Protein AF-A0A559M2D2-F1 (afdb_monomer_lite)

Radius of gyration: 18.67 Å; chains: 1; bounding box: 41×41×44 Å

Foldseek 3Di:
DDPVPDDPDDDDDDDDVVVVVVCVVVVVDDLDDPDDLVVNQVSLCVVQFLVVDDDDDWDKDWDWDADPVGIDIKMKTQAPLQVVCVVVVNAAEAEDDDDRPVRYDDCRRCVVVVNVVCHVVVHMYMD

pLDDT: mean 87.53, std 10.25, range [49.94, 98.06]

Structure (mmCIF, N/CA/C/O backbone):
data_AF-A0A559M2D2-F1
#
_entry.id   AF-A0A559M2D2-F1
#
loop_
_atom_site.group_PDB
_atom_site.id
_atom_site.type_symbol
_atom_site.label_atom_id
_atom_site.label_alt_id
_atom_site.label_comp_id
_atom_site.label_asym_id
_atom_site.label_entity_id
_atom_site.label_seq_id
_atom_site.pdbx_PDB_ins_code
_atom_site.Cartn_x
_atom_site.Cartn_y
_atom_site.Cartn_z
_atom_site.occupancy
_atom_site.B_iso_or_equiv
_atom_site.auth_seq_id
_atom_site.auth_comp_id
_atom_site.auth_asym_id
_atom_site.auth_atom_id
_atom_site.pdbx_PDB_model_num
ATOM 1 N N . MET A 1 1 ? -22.551 20.369 -14.261 1.00 49.94 1 MET A N 1
ATOM 2 C CA . MET A 1 1 ? -21.259 20.062 -14.907 1.00 49.94 1 MET A CA 1
ATOM 3 C C . MET A 1 1 ? -21.570 19.296 -16.181 1.00 49.94 1 MET A C 1
ATOM 5 O O . MET A 1 1 ? -22.276 18.299 -16.099 1.00 49.94 1 MET A O 1
ATOM 9 N N . SER A 1 2 ? -21.194 19.840 -17.338 1.00 51.91 2 SER A N 1
ATOM 10 C CA . SER A 1 2 ? -21.437 19.230 -18.654 1.00 51.91 2 SER A CA 1
ATOM 11 C C . SER A 1 2 ? -20.464 18.065 -18.862 1.00 51.91 2 SER A C 1
ATOM 13 O O . SER A 1 2 ? -19.319 18.154 -18.427 1.00 51.91 2 SER A O 1
ATOM 15 N N . SER A 1 3 ? -20.875 16.985 -19.536 1.00 59.78 3 SER A N 1
ATOM 16 C CA . SER A 1 3 ? -19.997 15.830 -19.807 1.00 59.78 3 SER A CA 1
ATOM 17 C C . SER A 1 3 ? -18.844 16.138 -20.777 1.00 59.78 3 SER A C 1
ATOM 19 O O . SER A 1 3 ? -18.054 15.250 -21.078 1.00 59.78 3 SER A O 1
ATOM 21 N N . SER A 1 4 ? -18.756 17.373 -21.279 1.00 63.22 4 SER A N 1
ATOM 22 C CA . SER A 1 4 ? -17.715 17.868 -22.188 1.00 63.22 4 SER A CA 1
ATOM 23 C C . SER A 1 4 ? -16.360 18.143 -21.528 1.00 63.22 4 SER A C 1
ATOM 25 O O . SER A 1 4 ? -15.378 18.284 -22.248 1.00 63.22 4 SER A O 1
ATOM 27 N N . ASP A 1 5 ? -16.292 18.213 -20.194 1.00 72.06 5 ASP A N 1
ATOM 28 C CA . ASP A 1 5 ? -15.071 18.615 -19.469 1.00 72.06 5 ASP A CA 1
ATOM 29 C C . ASP A 1 5 ? -14.248 17.424 -18.949 1.00 72.06 5 ASP A C 1
ATOM 31 O O . ASP A 1 5 ? -13.212 17.606 -18.310 1.00 72.06 5 ASP A O 1
ATOM 35 N N . LEU A 1 6 ? -14.701 16.191 -19.201 1.00 74.81 6 LEU A N 1
ATOM 36 C CA . LEU A 1 6 ? -13.976 14.989 -18.798 1.00 74.81 6 LEU A CA 1
ATOM 37 C C . LEU A 1 6 ? -13.028 14.552 -19.925 1.00 74.81 6 LEU A C 1
ATOM 39 O O . LEU A 1 6 ? -13.499 14.195 -21.008 1.00 74.81 6 LEU A O 1
ATOM 43 N N . PRO A 1 7 ? -11.701 14.560 -19.703 1.00 74.69 7 PRO A N 1
ATOM 44 C CA . PRO A 1 7 ? -10.747 14.147 -20.721 1.00 74.69 7 PRO A CA 1
ATOM 45 C C . PRO A 1 7 ? -10.953 12.672 -21.089 1.00 74.69 7 PRO A C 1
ATOM 47 O O . PRO A 1 7 ? -11.006 11.799 -20.225 1.00 74.69 7 PRO A O 1
ATOM 50 N N . THR A 1 8 ? -11.054 12.391 -22.390 1.00 81.00 8 THR A N 1
ATOM 51 C CA . THR A 1 8 ? -11.244 11.033 -22.935 1.00 81.00 8 THR A CA 1
ATOM 52 C C . THR A 1 8 ? -9.943 10.240 -23.035 1.00 81.00 8 THR A C 1
ATOM 54 O O . THR A 1 8 ? -9.974 9.017 -23.159 1.00 81.00 8 THR A O 1
ATOM 57 N N . VAL A 1 9 ? -8.799 10.924 -22.968 1.00 78.69 9 VAL A N 1
ATOM 58 C CA . VAL A 1 9 ? -7.455 10.342 -22.948 1.00 78.69 9 VAL A CA 1
ATOM 59 C C . VAL A 1 9 ? -6.568 11.133 -21.988 1.00 78.69 9 VAL A C 1
ATOM 61 O O . VAL A 1 9 ? -6.652 12.359 -21.920 1.00 78.69 9 VAL A O 1
ATOM 64 N N . GLY A 1 10 ? -5.695 10.442 -21.255 1.00 74.44 10 GLY A N 1
ATOM 65 C CA . GLY A 1 10 ? -4.619 11.090 -20.508 1.00 74.44 10 GLY A CA 1
ATOM 66 C C . GLY A 1 10 ? -3.472 11.431 -21.456 1.00 74.44 10 GLY A C 1
ATOM 67 O O . GLY A 1 10 ? -2.843 10.530 -22.009 1.00 74.44 10 GLY A O 1
ATOM 68 N N . SER A 1 11 ? -3.200 12.715 -21.679 1.00 75.00 11 SER A N 1
ATOM 69 C CA . SER A 1 11 ? -2.000 13.148 -22.397 1.00 75.00 11 SER A CA 1
ATOM 70 C C . SER A 1 11 ? -0.777 13.078 -21.478 1.00 75.00 11 SER A C 1
ATOM 72 O O . SER A 1 11 ? -0.872 13.287 -20.269 1.00 75.00 11 SER A O 1
ATOM 74 N N . ARG A 1 12 ? 0.398 12.777 -22.047 1.00 73.50 12 ARG A N 1
ATOM 75 C CA . ARG A 1 12 ? 1.666 12.900 -21.312 1.00 73.50 12 ARG A CA 1
ATOM 76 C C . ARG A 1 12 ? 1.876 14.369 -20.938 1.00 73.50 12 ARG A C 1
ATOM 78 O O . ARG A 1 12 ? 1.845 15.229 -21.815 1.00 73.50 12 ARG A O 1
ATOM 85 N N . SER A 1 13 ? 2.081 14.639 -19.654 1.00 79.69 13 SER A N 1
ATOM 86 C CA . SER A 1 13 ? 2.433 15.962 -19.137 1.00 79.69 13 SER A CA 1
ATOM 87 C C . SER A 1 13 ? 3.951 16.135 -19.037 1.00 79.69 13 SER A C 1
ATOM 89 O O . SER A 1 13 ? 4.719 15.201 -19.273 1.00 79.69 13 SER A O 1
ATOM 91 N N . THR A 1 14 ? 4.384 17.330 -18.641 1.00 88.25 14 THR A N 1
ATOM 92 C CA . THR A 1 14 ? 5.757 17.579 -18.187 1.00 88.25 14 THR A CA 1
ATOM 93 C C . THR A 1 14 ? 6.035 16.775 -16.915 1.00 88.25 14 THR A C 1
ATOM 95 O O . THR A 1 14 ? 5.175 16.707 -16.032 1.00 88.25 14 THR A O 1
ATOM 98 N N . LEU A 1 15 ? 7.213 16.151 -16.832 1.00 88.94 15 LEU A N 1
ATOM 99 C CA . LEU A 1 15 ? 7.670 15.456 -15.630 1.00 88.94 15 LEU A CA 1
ATOM 100 C C . LEU A 1 15 ? 7.964 16.480 -14.526 1.00 88.94 15 LEU A C 1
ATOM 102 O O . LEU A 1 15 ? 8.551 17.527 -14.794 1.00 88.94 15 LEU A O 1
ATOM 106 N N . ASP A 1 16 ? 7.551 16.189 -13.295 1.00 93.38 16 ASP A N 1
ATOM 107 C CA . ASP A 1 16 ? 7.871 17.041 -12.151 1.00 93.38 16 ASP A CA 1
ATOM 108 C C . ASP A 1 16 ? 9.399 17.062 -11.908 1.00 93.38 16 ASP A C 1
ATOM 110 O O . ASP A 1 16 ? 10.006 15.986 -11.857 1.00 93.38 16 ASP A O 1
ATOM 114 N N . PRO A 1 17 ? 10.039 18.236 -11.725 1.00 95.12 17 PRO A N 1
ATOM 115 C CA . PRO A 1 17 ? 11.491 18.321 -11.539 1.00 95.12 17 PRO A CA 1
ATOM 116 C C . PRO A 1 17 ? 12.010 17.552 -10.317 1.00 95.12 17 PRO A C 1
ATOM 118 O O . PRO A 1 17 ? 13.139 17.060 -10.316 1.00 95.12 17 PRO A O 1
ATOM 121 N N . GLY A 1 18 ? 11.199 17.435 -9.261 1.00 95.81 18 GLY A N 1
ATOM 122 C CA . GLY A 1 18 ? 11.534 16.648 -8.078 1.00 95.81 18 GLY A CA 1
ATOM 123 C C . GLY A 1 18 ? 11.541 15.152 -8.377 1.00 95.81 18 GLY A C 1
ATOM 124 O O . GLY A 1 18 ? 12.461 14.447 -7.957 1.00 95.81 18 GLY A 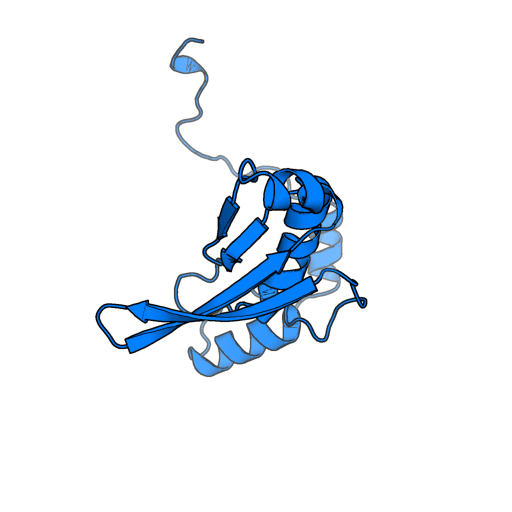O 1
ATOM 125 N N . ILE A 1 19 ? 10.562 14.676 -9.151 1.00 91.50 19 ILE A N 1
ATOM 126 C CA . ILE A 1 19 ? 10.512 13.287 -9.629 1.00 91.50 19 ILE A CA 1
ATOM 127 C C . ILE A 1 19 ? 11.680 12.998 -10.583 1.00 91.50 19 ILE A C 1
ATOM 129 O O . ILE A 1 19 ? 12.326 11.958 -10.461 1.00 91.50 19 ILE A O 1
ATOM 133 N N . GLU A 1 20 ? 12.001 13.921 -11.490 1.00 92.38 20 GLU A N 1
ATOM 134 C CA . GLU A 1 20 ? 13.151 13.794 -12.391 1.00 92.38 20 GLU A CA 1
ATOM 135 C C . GLU A 1 20 ? 14.463 13.654 -11.606 1.00 92.38 20 GLU A C 1
ATOM 137 O O . GLU A 1 20 ? 15.199 12.680 -11.782 1.00 92.38 20 GLU A O 1
ATOM 142 N N . ALA A 1 21 ? 14.712 14.566 -10.660 1.00 95.75 21 ALA A N 1
ATOM 143 C CA . ALA A 1 21 ? 15.891 14.516 -9.802 1.00 95.75 21 ALA A CA 1
ATOM 144 C C . ALA A 1 21 ? 15.946 13.235 -8.953 1.00 95.75 21 ALA A C 1
ATOM 146 O O . ALA A 1 21 ? 17.030 12.716 -8.675 1.00 95.75 21 ALA A O 1
ATOM 147 N N . PHE A 1 22 ? 14.791 12.717 -8.528 1.00 93.31 22 PHE A N 1
ATOM 148 C CA . PHE A 1 22 ? 14.701 11.454 -7.807 1.00 93.31 22 PHE A CA 1
ATOM 149 C C . PHE A 1 22 ? 15.101 10.264 -8.688 1.00 93.31 22 PHE A C 1
ATOM 151 O O . PHE A 1 22 ? 15.912 9.450 -8.246 1.00 93.31 22 PHE A O 1
ATOM 158 N N . PHE A 1 23 ? 14.625 10.183 -9.934 1.00 91.44 23 PHE A N 1
ATOM 159 C CA . PHE A 1 23 ? 15.039 9.123 -10.859 1.00 91.44 23 PHE A CA 1
ATOM 160 C C . PHE A 1 23 ? 16.522 9.207 -11.212 1.00 91.44 23 PHE A C 1
ATOM 162 O O . PHE A 1 23 ? 17.202 8.185 -11.215 1.00 91.44 23 PHE A O 1
ATOM 169 N N . SER A 1 24 ? 17.065 10.413 -11.409 1.00 93.19 24 SER A N 1
ATOM 170 C CA . SER A 1 24 ? 18.507 10.579 -11.640 1.00 93.19 24 SER A CA 1
ATOM 171 C C . SER A 1 24 ? 19.361 10.056 -10.477 1.00 93.19 24 SER A C 1
ATOM 173 O O . SER A 1 24 ? 20.474 9.587 -10.698 1.00 93.19 24 SER A O 1
ATOM 175 N N . LYS A 1 25 ? 18.854 10.121 -9.238 1.00 94.88 25 LYS A N 1
ATOM 176 C CA . LYS A 1 25 ? 19.538 9.598 -8.041 1.00 94.88 25 LYS A CA 1
ATOM 177 C C . LYS A 1 25 ? 19.331 8.100 -7.819 1.00 94.88 25 LYS A C 1
ATOM 179 O O . LYS A 1 25 ? 20.109 7.499 -7.085 1.00 94.88 25 LYS A O 1
ATOM 184 N N . ASN A 1 26 ? 18.301 7.510 -8.420 1.00 91.75 26 ASN A N 1
ATOM 185 C CA . ASN A 1 26 ? 17.925 6.110 -8.236 1.00 91.75 26 ASN A CA 1
ATOM 186 C C . ASN A 1 26 ? 17.787 5.416 -9.603 1.00 91.75 26 ASN A C 1
ATOM 188 O O . ASN A 1 26 ? 16.685 5.004 -9.964 1.00 91.75 26 ASN A O 1
ATOM 192 N N . PRO A 1 27 ? 18.880 5.288 -10.379 1.00 90.94 27 PRO A N 1
ATOM 193 C CA . PRO A 1 27 ? 18.819 4.786 -11.754 1.00 90.94 27 PRO A CA 1
ATOM 194 C C . PRO A 1 27 ? 18.352 3.327 -11.849 1.00 90.94 27 PRO A C 1
ATOM 196 O O . PRO A 1 27 ? 17.774 2.934 -12.857 1.00 90.94 27 PRO A O 1
ATOM 199 N N . ASP A 1 28 ? 18.559 2.542 -10.790 1.00 87.62 28 ASP A N 1
ATOM 200 C CA . ASP A 1 28 ? 18.155 1.134 -10.730 1.00 87.62 28 ASP A CA 1
ATOM 201 C C . ASP A 1 28 ? 16.715 0.938 -10.223 1.00 87.62 28 ASP A C 1
ATOM 203 O O . ASP A 1 28 ? 16.246 -0.200 -10.110 1.00 87.62 28 ASP A O 1
ATOM 207 N N . LEU A 1 29 ? 16.011 2.021 -9.866 1.00 87.69 29 LEU A N 1
ATOM 208 C CA . LEU A 1 29 ? 14.641 1.940 -9.374 1.00 87.69 29 LEU A CA 1
ATOM 209 C C . LEU A 1 29 ? 13.692 1.560 -10.508 1.00 87.69 29 LEU A C 1
ATOM 211 O O . LEU A 1 29 ? 13.539 2.286 -11.488 1.00 87.69 29 LEU A O 1
ATOM 215 N N . HIS A 1 30 ? 12.978 0.460 -10.313 1.00 85.94 30 HIS A N 1
ATOM 216 C CA . HIS A 1 30 ? 11.895 0.033 -11.185 1.00 85.94 30 HIS A CA 1
ATOM 217 C C . HIS A 1 30 ? 10.744 -0.536 -10.354 1.00 85.94 30 HIS A C 1
ATOM 219 O O . HIS A 1 30 ? 10.921 -0.995 -9.227 1.00 85.94 30 HIS A O 1
ATOM 225 N N . LEU A 1 31 ? 9.538 -0.484 -10.919 1.00 76.12 31 LEU A N 1
ATOM 226 C CA . LEU A 1 31 ? 8.299 -0.974 -10.298 1.00 76.12 31 LEU A CA 1
ATOM 227 C C . LEU A 1 31 ? 7.812 -2.269 -10.969 1.00 76.12 31 LEU A C 1
ATOM 229 O O . LEU A 1 31 ? 6.614 -2.540 -11.028 1.00 76.12 31 LEU A O 1
ATOM 233 N N . GLY A 1 32 ? 8.757 -3.023 -11.525 1.00 75.25 32 GLY A N 1
ATOM 234 C CA . GLY A 1 32 ? 8.537 -4.149 -12.423 1.00 75.25 32 GLY A CA 1
ATOM 235 C C . GLY A 1 32 ? 9.513 -4.104 -13.599 1.00 75.25 32 GLY A C 1
ATOM 236 O O . GLY A 1 32 ? 9.838 -3.024 -14.098 1.00 75.25 32 GLY A O 1
ATOM 237 N N . GLY A 1 33 ? 9.976 -5.268 -14.035 1.00 77.44 33 GLY A N 1
ATOM 238 C CA . GLY A 1 33 ? 10.912 -5.428 -15.141 1.00 77.44 33 GLY A CA 1
ATOM 239 C C . GLY A 1 33 ? 10.724 -6.747 -15.887 1.00 77.44 33 GLY A C 1
ATOM 240 O O . GLY A 1 33 ? 9.742 -7.464 -15.699 1.00 77.44 33 GLY A O 1
ATOM 241 N N . GLU A 1 34 ? 11.683 -7.068 -16.753 1.00 82.69 34 GLU A N 1
ATOM 242 C CA . GLU A 1 34 ? 11.734 -8.343 -17.489 1.00 82.69 34 GLU A CA 1
ATOM 243 C C . GLU A 1 34 ? 12.238 -9.511 -16.617 1.00 82.69 34 GLU A C 1
ATOM 245 O O . GLU A 1 34 ? 12.389 -10.638 -17.095 1.00 82.69 34 GLU A O 1
ATOM 250 N N . GLY A 1 35 ? 12.522 -9.254 -15.335 1.00 82.62 35 GLY A N 1
ATOM 251 C CA . GLY A 1 35 ? 12.962 -10.263 -14.388 1.00 82.62 35 GLY A CA 1
ATOM 252 C C . GLY A 1 35 ? 11.885 -11.306 -14.092 1.00 82.62 35 GLY A C 1
ATOM 253 O O . GLY A 1 35 ? 10.685 -11.118 -14.300 1.00 82.62 35 GLY A O 1
ATOM 254 N N . CYS A 1 36 ? 12.314 -12.454 -13.565 1.00 91.06 36 CYS A N 1
ATOM 255 C CA . CYS A 1 36 ? 11.374 -13.459 -13.085 1.00 91.06 36 CYS A CA 1
ATOM 256 C C . CYS A 1 36 ? 10.619 -12.952 -11.844 1.00 91.06 36 CYS A C 1
ATOM 258 O O . CYS A 1 36 ? 11.140 -12.163 -11.055 1.00 91.06 36 CYS A O 1
ATOM 260 N N . PHE A 1 37 ? 9.399 -13.456 -11.628 1.00 88.62 37 PHE A N 1
ATOM 261 C CA . PHE A 1 37 ? 8.508 -12.934 -10.584 1.00 88.62 37 PHE A CA 1
ATOM 262 C C . PHE A 1 37 ? 9.135 -12.917 -9.178 1.00 88.62 37 PHE A C 1
ATOM 264 O O . PHE A 1 37 ? 8.835 -12.033 -8.382 1.00 88.62 37 PHE A O 1
ATOM 271 N N . THR A 1 38 ? 10.006 -13.874 -8.844 1.00 91.06 38 THR A N 1
ATOM 272 C CA . THR A 1 38 ? 10.678 -13.919 -7.537 1.00 91.06 38 THR A CA 1
ATOM 273 C C . THR A 1 38 ? 11.697 -12.796 -7.375 1.00 91.06 38 THR A C 1
ATOM 275 O O . THR A 1 38 ? 11.775 -12.207 -6.296 1.00 91.06 38 THR A O 1
ATOM 278 N N . ALA A 1 39 ? 12.442 -12.475 -8.435 1.00 91.44 39 ALA A N 1
ATOM 279 C CA . ALA A 1 39 ? 13.386 -11.365 -8.444 1.00 91.44 39 ALA A CA 1
ATOM 280 C C . ALA A 1 39 ? 12.649 -10.028 -8.304 1.00 91.44 39 ALA A C 1
ATOM 282 O O . ALA A 1 39 ? 13.005 -9.227 -7.441 1.00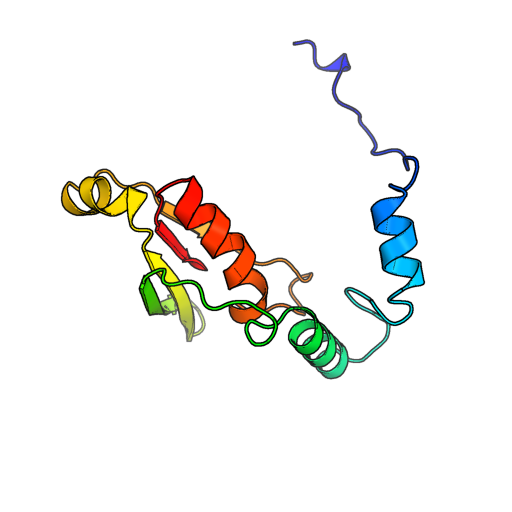 91.44 39 ALA A O 1
ATOM 283 N N . GLU A 1 40 ? 11.565 -9.842 -9.061 1.00 91.69 40 GLU A N 1
ATOM 284 C CA . GLU A 1 40 ? 10.731 -8.636 -9.004 1.00 91.69 40 GLU A CA 1
ATOM 285 C C . GLU A 1 40 ? 10.096 -8.450 -7.618 1.00 91.69 40 GLU A C 1
ATOM 287 O O . GLU A 1 40 ? 10.173 -7.370 -7.032 1.00 91.69 40 GLU A O 1
ATOM 292 N N . ARG A 1 41 ? 9.549 -9.522 -7.021 1.00 90.75 41 ARG A N 1
ATOM 293 C CA . ARG A 1 41 ? 9.015 -9.485 -5.647 1.00 90.75 41 ARG A CA 1
ATOM 294 C C . ARG A 1 41 ? 10.092 -9.116 -4.631 1.00 90.75 41 ARG A C 1
ATOM 296 O O . ARG A 1 41 ? 9.857 -8.262 -3.783 1.00 90.75 41 ARG A O 1
ATOM 303 N N . SER A 1 42 ? 11.275 -9.725 -4.726 1.00 90.12 42 SER A N 1
ATOM 304 C CA . SER A 1 42 ? 12.385 -9.420 -3.820 1.00 90.12 42 SER A CA 1
ATOM 305 C C . SER A 1 42 ? 12.870 -7.978 -3.967 1.00 90.12 42 SER A C 1
ATOM 307 O O . SER A 1 42 ? 13.199 -7.348 -2.961 1.00 90.12 42 SER A O 1
ATOM 309 N N . HIS A 1 43 ? 12.936 -7.454 -5.195 1.00 89.50 43 HIS A N 1
ATOM 310 C CA . HIS A 1 43 ? 13.310 -6.067 -5.447 1.00 89.50 43 HIS A CA 1
ATOM 311 C C . HIS A 1 43 ? 12.283 -5.112 -4.833 1.00 89.50 43 HIS A C 1
ATOM 313 O O . HIS A 1 43 ? 12.659 -4.225 -4.068 1.00 89.50 43 HIS A O 1
ATOM 319 N N . HIS A 1 44 ? 10.995 -5.346 -5.092 1.00 89.50 44 HIS A N 1
ATOM 320 C CA . HIS A 1 44 ? 9.903 -4.513 -4.598 1.00 89.50 44 HIS A CA 1
ATOM 321 C C . HIS A 1 44 ? 9.874 -4.454 -3.060 1.00 89.50 44 HIS A C 1
ATOM 323 O O . HIS A 1 44 ? 9.862 -3.369 -2.479 1.00 89.50 44 HIS A O 1
ATOM 329 N N . THR A 1 45 ? 9.987 -5.604 -2.383 1.00 88.69 45 THR A N 1
ATOM 330 C CA . THR A 1 45 ? 10.062 -5.657 -0.913 1.00 88.69 45 THR A CA 1
ATOM 331 C C . THR A 1 45 ? 11.309 -4.962 -0.363 1.00 88.69 45 THR A C 1
ATOM 333 O O . THR A 1 45 ? 11.234 -4.306 0.673 1.00 88.69 45 THR A O 1
ATOM 336 N N . ARG A 1 46 ? 12.458 -5.055 -1.046 1.00 86.88 46 ARG A N 1
ATOM 337 C CA . ARG A 1 46 ? 13.688 -4.360 -0.630 1.00 86.88 46 ARG A CA 1
ATOM 338 C C . ARG A 1 46 ? 13.539 -2.838 -0.692 1.00 86.88 46 ARG A C 1
ATOM 340 O O . ARG A 1 46 ? 14.083 -2.152 0.165 1.00 86.88 46 ARG A O 1
ATOM 347 N N . VAL A 1 47 ? 12.850 -2.324 -1.709 1.00 84.50 47 VAL A N 1
ATOM 348 C CA . VAL A 1 47 ? 12.678 -0.880 -1.922 1.00 84.50 47 VAL A CA 1
ATOM 349 C C . VAL A 1 47 ? 11.608 -0.297 -0.996 1.00 84.50 47 VAL A C 1
ATOM 351 O O . VAL A 1 47 ? 11.817 0.776 -0.437 1.00 84.50 47 VAL A O 1
ATOM 354 N N . PHE A 1 48 ? 10.484 -0.997 -0.812 1.00 82.94 48 PHE A N 1
ATOM 355 C CA . PHE A 1 48 ? 9.302 -0.446 -0.135 1.00 82.94 48 PHE A CA 1
ATOM 356 C C . PHE A 1 48 ? 8.996 -1.048 1.241 1.00 82.94 48 PHE A C 1
ATOM 358 O O . PHE A 1 48 ? 8.112 -0.554 1.933 1.00 82.94 48 PHE A O 1
ATOM 365 N N . GLY A 1 49 ? 9.680 -2.116 1.655 1.00 77.94 49 GLY A N 1
ATOM 366 C CA . GLY A 1 49 ? 9.333 -2.862 2.866 1.00 77.94 49 GLY A CA 1
ATOM 367 C C . GLY A 1 49 ? 9.425 -2.044 4.160 1.00 77.94 49 GLY A C 1
ATOM 368 O O . GLY A 1 49 ? 10.253 -1.144 4.297 1.00 77.94 49 GLY A O 1
ATOM 369 N N . PHE A 1 50 ? 8.619 -2.424 5.162 1.00 67.12 50 PHE A N 1
ATOM 370 C CA . PHE A 1 50 ? 8.461 -1.672 6.419 1.00 67.12 50 PHE A CA 1
ATOM 371 C C . PHE A 1 50 ? 9.764 -1.391 7.191 1.00 67.12 50 PHE A C 1
ATOM 373 O O . PHE A 1 50 ? 9.826 -0.456 7.986 1.00 67.12 50 PHE A O 1
ATOM 380 N N . HIS A 1 51 ? 10.807 -2.194 6.963 1.00 65.12 51 HIS A N 1
ATOM 381 C CA . HIS A 1 51 ? 12.127 -2.042 7.579 1.00 65.12 51 HIS A CA 1
ATOM 382 C C . HIS A 1 51 ? 12.824 -0.729 7.180 1.00 65.12 51 HIS A C 1
ATOM 384 O O . HIS A 1 51 ? 13.806 -0.348 7.810 1.00 65.12 51 HIS A O 1
ATOM 390 N N . ALA A 1 52 ? 12.331 -0.039 6.149 1.00 60.56 52 ALA A N 1
ATOM 391 C CA . ALA A 1 52 ? 12.891 1.206 5.639 1.00 60.56 52 ALA A CA 1
ATOM 392 C C . ALA A 1 52 ? 12.311 2.477 6.298 1.00 60.56 52 ALA A C 1
ATOM 394 O O . ALA A 1 52 ? 12.543 3.576 5.797 1.00 60.56 52 ALA A O 1
ATOM 395 N N . LEU A 1 53 ? 11.525 2.362 7.380 1.00 60.03 53 LEU A N 1
ATOM 396 C CA . LEU A 1 53 ? 10.655 3.450 7.844 1.00 60.03 53 LEU A CA 1
ATOM 397 C C . LEU A 1 53 ? 10.750 3.760 9.345 1.00 60.03 53 LEU A C 1
ATOM 399 O O . LEU A 1 53 ? 11.047 2.871 10.145 1.00 60.03 53 LEU A O 1
ATOM 403 N N . PRO A 1 54 ? 10.462 5.016 9.748 1.00 61.88 54 PRO A N 1
ATOM 404 C CA . PRO A 1 54 ? 10.468 5.420 11.149 1.00 61.88 54 PRO A CA 1
ATOM 405 C C . PRO A 1 54 ? 9.344 4.754 11.954 1.00 61.88 54 PRO A C 1
ATOM 407 O O . PRO A 1 54 ? 8.242 4.500 11.465 1.00 61.88 54 PRO A O 1
ATOM 410 N N . THR A 1 55 ? 9.618 4.494 13.231 1.00 63.88 55 THR A N 1
ATOM 411 C CA . THR A 1 55 ? 8.701 3.799 14.140 1.00 63.88 55 THR A CA 1
ATOM 412 C C . THR A 1 55 ? 7.453 4.639 14.436 1.00 63.88 55 THR A C 1
ATOM 414 O O . THR A 1 55 ? 7.492 5.556 15.253 1.00 63.88 55 THR A O 1
ATOM 417 N N . SER A 1 56 ? 6.318 4.302 13.819 1.00 66.38 56 SER A N 1
ATOM 418 C CA . SER A 1 56 ? 5.000 4.837 14.200 1.00 66.38 56 SER A CA 1
ATOM 419 C C . SER A 1 56 ? 4.370 3.994 15.316 1.00 66.38 56 SER A C 1
ATOM 421 O O . SER A 1 56 ? 4.493 2.765 15.349 1.00 66.38 56 SER A O 1
ATOM 423 N N . GLN A 1 57 ? 3.654 4.658 16.226 1.00 70.75 57 GLN A N 1
ATOM 424 C CA . GLN A 1 57 ? 3.033 4.047 17.404 1.00 70.75 57 GLN A CA 1
ATOM 425 C C . GLN A 1 57 ? 1.556 3.654 17.214 1.00 70.75 57 GLN A C 1
ATOM 427 O O . GLN A 1 57 ? 0.876 3.389 18.209 1.00 70.75 57 GLN A O 1
ATOM 432 N N . ILE A 1 58 ? 1.022 3.623 15.983 1.00 86.06 58 ILE A N 1
ATOM 433 C CA . ILE A 1 58 ? -0.355 3.143 15.792 1.00 86.06 58 ILE A CA 1
ATOM 434 C C . ILE A 1 58 ? -0.476 1.683 16.252 1.00 86.06 58 ILE A C 1
ATOM 436 O O . ILE A 1 58 ? 0.393 0.842 15.991 1.00 86.06 58 ILE A O 1
ATOM 440 N N . GLN A 1 59 ? -1.563 1.381 16.962 1.00 88.88 59 GLN A N 1
ATOM 441 C CA . GLN A 1 59 ? -1.851 0.016 17.367 1.00 88.88 59 GLN A CA 1
ATOM 442 C C . GLN A 1 59 ? -2.165 -0.818 16.120 1.00 88.88 59 GLN A C 1
ATOM 444 O O . GLN A 1 59 ? -2.995 -0.447 15.288 1.00 88.88 59 GLN A O 1
ATOM 449 N N . ARG A 1 60 ? -1.492 -1.963 16.015 1.00 90.69 60 ARG A N 1
ATOM 450 C CA . ARG A 1 60 ? -1.569 -2.900 14.893 1.00 90.69 60 ARG A CA 1
ATOM 451 C C . ARG A 1 60 ? -2.037 -4.260 15.389 1.00 90.69 60 ARG A C 1
ATOM 453 O O . ARG A 1 60 ? -1.487 -4.777 16.359 1.00 90.69 60 ARG A O 1
ATOM 460 N N . GLN A 1 61 ? -2.965 -4.872 14.663 1.00 93.69 61 GLN A N 1
ATOM 461 C CA . GLN A 1 61 ? -3.331 -6.275 14.827 1.00 93.69 61 GLN A CA 1
ATOM 462 C C . GLN A 1 61 ? -3.059 -7.035 13.532 1.00 93.69 61 GLN A C 1
ATOM 464 O O . GLN A 1 61 ? -3.460 -6.602 12.455 1.00 93.69 61 GLN A O 1
ATOM 469 N N . ILE A 1 62 ? -2.400 -8.186 13.644 1.00 93.44 62 ILE A N 1
ATOM 470 C CA . ILE A 1 62 ? -2.305 -9.167 12.561 1.00 93.44 62 ILE A CA 1
ATOM 471 C C . ILE A 1 62 ? -3.384 -10.212 12.828 1.00 93.44 62 ILE A C 1
ATOM 473 O O . ILE A 1 62 ? -3.459 -10.759 13.928 1.00 93.44 62 ILE A O 1
ATOM 477 N N . THR A 1 63 ? -4.250 -10.450 11.851 1.00 95.75 63 THR A N 1
ATOM 478 C CA . THR A 1 63 ? -5.340 -11.422 11.956 1.00 95.75 63 THR A CA 1
ATOM 479 C C . THR A 1 63 ? -5.626 -12.022 10.582 1.00 95.75 63 THR A C 1
ATOM 481 O O . THR A 1 63 ? -4.875 -11.806 9.633 1.00 95.75 63 THR A O 1
ATOM 484 N N . ALA A 1 64 ? -6.671 -12.831 10.466 1.00 96.56 64 ALA A N 1
ATOM 485 C CA . ALA A 1 64 ? -7.070 -13.422 9.205 1.00 96.56 64 ALA A CA 1
ATOM 486 C C . ALA A 1 64 ? -8.545 -13.827 9.210 1.00 96.56 64 ALA A C 1
ATOM 488 O O . ALA A 1 64 ? -9.145 -14.018 10.270 1.00 96.56 64 ALA A O 1
ATOM 489 N N . PHE A 1 65 ? -9.108 -14.029 8.021 1.00 95.44 65 PHE A N 1
ATOM 490 C CA . PHE A 1 65 ? -10.442 -14.602 7.847 1.00 95.44 65 PHE A CA 1
ATOM 491 C C . PHE A 1 65 ? -10.422 -15.763 6.845 1.00 95.44 65 PHE A C 1
ATOM 493 O O . PHE A 1 65 ? -9.455 -15.960 6.108 1.00 95.44 65 PHE A O 1
ATOM 500 N N . ARG A 1 66 ? -11.475 -16.588 6.844 1.00 98.06 66 ARG A N 1
ATOM 501 C CA . ARG A 1 66 ? -11.603 -17.710 5.902 1.00 98.06 66 ARG A CA 1
ATOM 502 C C . ARG A 1 66 ? -12.122 -17.203 4.561 1.00 98.06 66 ARG A C 1
ATOM 504 O O . ARG A 1 66 ? -13.214 -16.651 4.496 1.00 98.06 66 ARG A O 1
ATOM 511 N N . GLY A 1 67 ? -11.339 -17.414 3.510 1.00 96.88 67 GLY A N 1
ATOM 512 C CA . GLY A 1 67 ? -11.727 -17.192 2.124 1.00 96.88 67 GLY A CA 1
ATOM 513 C C . GLY A 1 67 ? -12.012 -18.503 1.377 1.00 96.88 67 GLY A C 1
ATOM 514 O O . GLY A 1 67 ? -11.792 -19.590 1.920 1.00 96.88 67 GLY A O 1
ATOM 515 N N . PRO A 1 68 ? -12.457 -18.417 0.108 1.00 97.69 68 PRO A N 1
ATOM 516 C CA . PRO A 1 68 ? -12.846 -19.580 -0.700 1.00 97.69 68 PRO A CA 1
ATOM 517 C C . PRO A 1 68 ? -11.742 -20.628 -0.892 1.00 97.69 68 PRO A C 1
ATOM 519 O O . PRO A 1 68 ? -12.027 -21.811 -1.055 1.00 97.69 68 PRO A O 1
ATOM 522 N N . HIS A 1 69 ? -10.479 -20.196 -0.859 1.00 97.00 69 HIS A N 1
ATOM 523 C CA . HIS A 1 69 ? -9.314 -21.038 -1.145 1.00 97.00 69 HIS A CA 1
ATOM 524 C C . HIS A 1 69 ? -8.292 -21.058 -0.003 1.00 97.00 69 HIS A C 1
ATOM 526 O O . HIS A 1 69 ? -7.121 -21.354 -0.218 1.00 97.00 69 HIS A O 1
ATOM 532 N N . GLY A 1 70 ? -8.725 -20.743 1.219 1.00 96.69 70 GLY A N 1
ATOM 533 C CA . GLY A 1 70 ? -7.864 -20.751 2.396 1.00 96.69 70 GLY A CA 1
ATOM 534 C C . GLY A 1 70 ? -7.990 -19.492 3.238 1.00 96.69 70 GLY A C 1
ATOM 535 O O . GLY A 1 70 ? -8.892 -18.677 3.067 1.00 96.69 70 GLY A O 1
ATOM 536 N N . THR A 1 71 ? -7.095 -19.364 4.207 1.00 97.81 71 THR A N 1
ATOM 537 C CA . THR A 1 71 ? -7.061 -18.225 5.124 1.00 97.81 71 THR A CA 1
ATOM 538 C C . THR A 1 71 ? -6.439 -17.013 4.435 1.00 97.81 71 THR A C 1
ATOM 540 O O . THR A 1 71 ? -5.329 -17.111 3.920 1.00 97.81 71 THR A O 1
ATOM 543 N N . ILE A 1 72 ? -7.133 -15.876 4.461 1.00 96.00 72 ILE A N 1
ATOM 544 C CA . ILE A 1 72 ? -6.645 -14.606 3.921 1.00 96.00 72 ILE A CA 1
ATOM 545 C C . ILE A 1 72 ? -6.089 -13.788 5.092 1.00 96.00 72 ILE A C 1
ATOM 547 O O . ILE A 1 72 ? -6.868 -13.411 5.977 1.00 96.00 72 ILE A O 1
ATOM 551 N N . PRO A 1 73 ? -4.764 -13.563 5.155 1.00 95.31 73 PRO A N 1
ATOM 552 C CA . PRO A 1 73 ? -4.172 -12.734 6.192 1.00 95.31 73 PRO A CA 1
ATOM 553 C C . PRO A 1 73 ? -4.560 -11.275 5.966 1.00 95.31 73 PRO A C 1
ATOM 555 O O . PRO A 1 73 ? -4.571 -10.812 4.830 1.00 95.31 73 PRO A O 1
ATOM 558 N N . ILE A 1 74 ? -4.844 -10.566 7.055 1.00 95.75 74 ILE A N 1
ATOM 559 C CA . ILE A 1 74 ? -5.077 -9.124 7.038 1.00 95.75 74 ILE A CA 1
ATOM 560 C C . ILE A 1 74 ? -4.330 -8.444 8.180 1.00 95.75 74 ILE A C 1
ATOM 562 O O . ILE A 1 74 ? -4.013 -9.046 9.217 1.00 95.75 74 ILE A O 1
ATOM 566 N N . ARG A 1 75 ? -4.096 -7.149 8.017 1.00 94.75 75 ARG A N 1
ATOM 567 C CA . ARG A 1 75 ? -3.567 -6.286 9.065 1.00 94.75 75 ARG A CA 1
ATOM 568 C C . ARG A 1 75 ? -4.523 -5.144 9.334 1.00 94.75 75 ARG A C 1
ATOM 570 O O . ARG A 1 75 ? -4.928 -4.439 8.421 1.00 94.75 75 ARG A O 1
ATOM 577 N N . VAL A 1 76 ? -4.848 -4.947 10.605 1.00 95.50 76 VAL A N 1
ATOM 578 C CA . VAL A 1 76 ? -5.762 -3.895 11.044 1.00 95.50 76 VAL A CA 1
ATOM 579 C C . VAL A 1 76 ? -4.983 -2.829 11.802 1.00 95.50 76 VAL A C 1
ATOM 581 O O . VAL A 1 76 ? -4.260 -3.133 12.756 1.00 95.50 76 VAL A O 1
ATOM 584 N N . LEU A 1 77 ? -5.135 -1.579 11.371 1.00 94.31 77 LEU A N 1
ATOM 585 C CA . LEU A 1 77 ? -4.576 -0.393 12.009 1.00 94.31 77 LEU A CA 1
ATOM 586 C C . LEU A 1 77 ? -5.670 0.335 12.792 1.00 94.31 77 LEU A C 1
ATOM 588 O O . LEU A 1 77 ? -6.744 0.623 12.261 1.00 94.31 77 LEU A O 1
ATOM 592 N N . TYR A 1 78 ? -5.386 0.644 14.056 1.00 94.44 78 TYR A N 1
ATOM 593 C CA . TYR A 1 78 ? -6.313 1.288 14.985 1.00 94.44 78 TYR A CA 1
ATOM 594 C C . TYR A 1 78 ? -5.795 2.683 15.351 1.00 94.44 78 TYR A C 1
ATOM 596 O O . TYR A 1 78 ? -5.004 2.806 16.292 1.00 94.44 78 TYR A O 1
ATOM 604 N N . PRO A 1 79 ? -6.212 3.746 14.641 1.00 92.94 79 PRO A N 1
ATOM 605 C CA . PRO A 1 79 ? -5.739 5.092 14.943 1.00 92.94 79 PRO A CA 1
ATOM 606 C C . PRO A 1 79 ? -6.324 5.595 16.265 1.00 92.94 79 PRO A C 1
ATOM 608 O O . PRO A 1 79 ? -7.474 5.295 16.607 1.00 92.94 79 PRO A O 1
ATOM 611 N N . LYS A 1 80 ? -5.533 6.386 17.002 1.00 92.25 80 LYS A N 1
ATOM 612 C CA . LYS A 1 80 ? -5.980 7.040 18.245 1.00 92.25 80 LYS A CA 1
ATOM 613 C C . LYS A 1 80 ? -7.081 8.083 17.997 1.00 92.25 80 LYS A C 1
ATOM 615 O O . LYS A 1 80 ? -8.069 8.041 18.725 1.00 92.25 80 LYS A O 1
ATOM 620 N N . PRO A 1 81 ? -7.005 8.950 16.961 1.00 91.19 81 PRO A N 1
ATOM 621 C CA . PRO A 1 81 ? -8.068 9.927 16.681 1.00 91.19 81 PRO A CA 1
ATOM 622 C C . PRO A 1 81 ? -9.469 9.326 16.446 1.00 91.19 81 PRO A C 1
ATOM 624 O O . PRO A 1 81 ? -10.468 10.023 16.597 1.00 91.19 81 PRO A O 1
ATOM 627 N N . GLY A 1 82 ? -9.561 8.032 16.114 1.00 90.88 82 GLY A N 1
ATOM 628 C CA . GLY A 1 82 ? -10.819 7.302 15.909 1.00 90.88 82 GLY A CA 1
ATOM 629 C C . GLY A 1 82 ? -11.342 6.520 17.114 1.00 90.88 82 GLY A C 1
ATOM 630 O O . GLY A 1 82 ? -12.334 5.802 16.988 1.00 90.88 82 GLY A O 1
ATOM 631 N N . GLU A 1 83 ? -10.666 6.578 18.262 1.00 93.25 83 GLU A N 1
ATOM 632 C CA . GLU A 1 83 ? -10.927 5.663 19.375 1.00 93.25 83 GLU A CA 1
ATOM 633 C C . GLU A 1 83 ? -12.338 5.801 19.959 1.00 93.25 83 GLU A C 1
ATOM 635 O O . GLU A 1 83 ? -13.008 4.789 20.155 1.00 93.25 83 GLU A O 1
ATOM 640 N N . GLU A 1 84 ? -12.823 7.024 20.173 1.00 94.44 84 GLU A N 1
ATOM 641 C CA . GLU A 1 84 ? -14.154 7.248 20.751 1.00 94.44 84 GLU A CA 1
ATOM 642 C C . GLU A 1 84 ? -15.276 6.800 19.808 1.00 94.44 84 GLU A C 1
ATOM 644 O O . GLU A 1 84 ? -16.186 6.092 20.233 1.00 94.44 84 GLU A O 1
ATOM 649 N N . LYS A 1 85 ? -15.158 7.086 18.503 1.00 92.75 85 LYS A N 1
ATOM 650 C CA . LYS A 1 85 ? -16.097 6.573 17.489 1.00 92.75 85 LYS A CA 1
ATOM 651 C C . LYS A 1 85 ?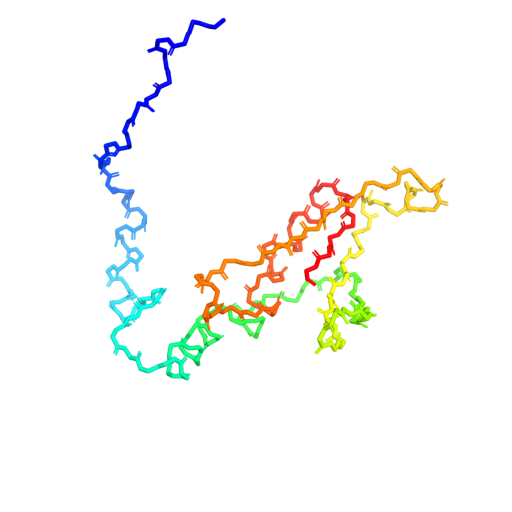 -16.087 5.047 17.432 1.00 92.75 85 LYS A C 1
ATOM 653 O O . LYS A 1 85 ? -17.116 4.415 17.231 1.00 92.75 85 LYS A O 1
ATOM 658 N N . ARG A 1 86 ? -14.923 4.423 17.626 1.00 91.69 86 ARG A N 1
ATOM 659 C CA . ARG A 1 86 ? -14.814 2.960 17.661 1.00 91.69 86 ARG A CA 1
ATOM 660 C C . ARG A 1 86 ? -15.495 2.383 18.899 1.00 91.69 86 ARG A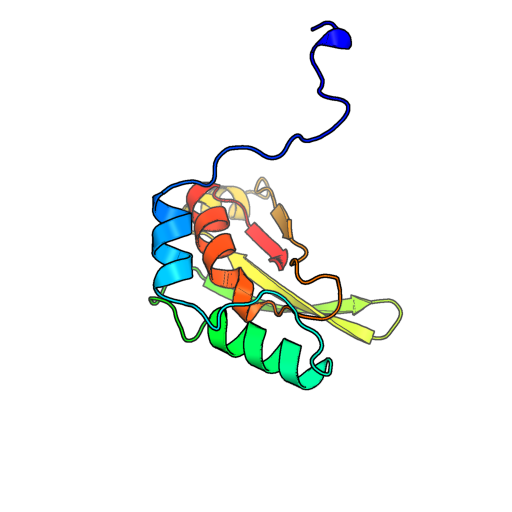 C 1
ATOM 662 O O . ARG A 1 86 ? -16.158 1.358 18.784 1.00 91.69 86 ARG A O 1
ATOM 669 N N . LYS A 1 87 ? -15.356 3.033 20.060 1.00 93.06 87 LYS A N 1
ATOM 670 C CA . LYS A 1 87 ? -16.045 2.639 21.301 1.00 93.06 87 LYS A CA 1
ATOM 671 C C . LYS A 1 87 ? -17.563 2.802 21.195 1.00 93.06 87 LYS A C 1
ATOM 673 O O . LYS A 1 87 ? -18.276 1.960 21.728 1.00 93.06 87 LYS A O 1
ATOM 678 N N . SER A 1 88 ? -18.046 3.840 20.507 1.00 94.88 88 SER A N 1
ATOM 679 C CA . SER A 1 88 ? -19.484 4.059 20.289 1.00 94.88 88 SER A CA 1
ATOM 680 C C . SER A 1 88 ? -20.085 3.185 19.183 1.00 94.88 88 SER A C 1
ATOM 682 O O . SER A 1 88 ? -21.302 3.067 19.107 1.00 94.88 88 SER A O 1
ATOM 684 N N . GLY A 1 89 ? -19.253 2.547 18.352 1.00 91.69 89 GLY A N 1
ATOM 685 C CA . GLY A 1 89 ? -19.699 1.759 17.198 1.00 91.69 89 GLY A CA 1
ATOM 686 C C . GLY A 1 89 ? -19.939 2.580 15.923 1.00 91.69 89 GLY A C 1
ATOM 687 O O . GLY A 1 89 ? -20.371 2.017 14.924 1.00 91.69 89 GLY A O 1
ATOM 688 N N . ASP A 1 90 ? -19.602 3.872 15.926 1.00 91.81 90 ASP A N 1
ATOM 689 C CA . ASP A 1 90 ? -19.801 4.805 14.804 1.00 91.81 90 ASP A CA 1
ATOM 690 C C . ASP A 1 90 ? -18.533 5.024 13.957 1.00 91.81 90 ASP A C 1
ATOM 692 O O . ASP A 1 90 ? -18.460 5.938 13.129 1.00 91.81 90 ASP A O 1
ATOM 696 N N . ALA A 1 91 ? -17.477 4.240 14.186 1.00 89.06 91 ALA A N 1
ATOM 697 C CA . ALA A 1 91 ? -16.254 4.337 13.397 1.00 89.06 91 ALA A CA 1
ATOM 698 C C . ALA A 1 91 ? -16.457 3.777 11.983 1.00 89.06 91 ALA A C 1
ATOM 700 O O . ALA A 1 91 ? -16.904 2.647 11.799 1.00 89.06 91 ALA A O 1
ATOM 701 N N . GLY A 1 92 ? -16.036 4.552 10.982 1.00 90.94 92 GLY A N 1
ATOM 702 C CA . GLY A 1 92 ? -15.850 4.051 9.624 1.00 90.94 92 GLY A CA 1
ATOM 703 C C . GLY A 1 92 ? -14.625 3.137 9.511 1.00 90.94 92 GLY A C 1
ATOM 704 O O . GLY A 1 92 ? -13.724 3.161 10.358 1.00 90.94 92 GLY A O 1
ATOM 705 N N . GLY A 1 93 ? -14.579 2.361 8.429 1.00 94.44 93 GLY A N 1
ATOM 706 C CA . GLY A 1 93 ? -13.444 1.513 8.079 1.00 94.44 93 GLY A CA 1
ATOM 707 C C . GLY A 1 93 ? -13.043 1.671 6.614 1.00 94.44 93 GLY A C 1
ATOM 708 O O . GLY A 1 93 ? -13.897 1.869 5.750 1.00 94.44 93 GLY A O 1
ATOM 709 N N . LEU A 1 94 ? -11.744 1.566 6.343 1.00 96.69 94 LEU A N 1
ATOM 710 C CA . LEU A 1 94 ? -11.161 1.488 5.008 1.00 96.69 94 LEU A CA 1
ATOM 711 C C . LEU A 1 94 ? -10.636 0.071 4.779 1.00 96.69 94 LEU A C 1
ATOM 713 O O . LEU A 1 94 ? -9.754 -0.382 5.504 1.00 96.69 94 LEU A O 1
ATOM 717 N N . ILE A 1 95 ? -11.145 -0.604 3.750 1.00 96.69 95 ILE A N 1
ATOM 718 C CA . ILE A 1 95 ? -10.567 -1.852 3.244 1.00 96.69 95 ILE A CA 1
ATOM 719 C C . ILE A 1 95 ? -9.672 -1.488 2.065 1.00 96.69 95 ILE A C 1
ATOM 721 O O . ILE A 1 95 ? -10.141 -0.912 1.082 1.00 96.69 95 ILE A O 1
ATOM 725 N N . TYR A 1 96 ? -8.389 -1.801 2.176 1.00 96.44 96 TYR A N 1
ATOM 726 C CA . TYR A 1 96 ? -7.376 -1.447 1.201 1.00 96.44 96 TYR A CA 1
ATOM 727 C C . TYR A 1 96 ? -6.819 -2.688 0.516 1.00 96.44 96 TYR A C 1
ATOM 729 O O . TYR A 1 96 ? -6.437 -3.657 1.162 1.00 96.44 96 TYR A O 1
ATOM 737 N N . PHE A 1 97 ? -6.723 -2.613 -0.807 1.00 95.69 97 PHE A N 1
ATOM 738 C CA . PHE A 1 97 ? -6.054 -3.607 -1.631 1.00 95.69 97 PHE A CA 1
ATOM 739 C C . PHE A 1 97 ? -4.810 -2.957 -2.224 1.00 95.69 97 PHE A C 1
ATOM 741 O O . PHE A 1 97 ? -4.900 -1.906 -2.863 1.00 95.69 97 PHE A O 1
ATOM 748 N N . HIS A 1 98 ? -3.649 -3.558 -1.981 1.00 93.44 98 HIS A N 1
ATOM 749 C CA . HIS A 1 98 ? -2.388 -2.984 -2.424 1.00 93.44 98 HIS A CA 1
ATOM 750 C C . HIS A 1 98 ? -2.205 -3.069 -3.946 1.00 93.44 98 HIS A C 1
ATOM 752 O O . HIS A 1 98 ? -2.754 -3.941 -4.621 1.00 93.44 98 HIS A O 1
ATOM 758 N N . GLY A 1 99 ? -1.400 -2.149 -4.483 1.00 91.31 99 GLY A N 1
ATOM 759 C CA . GLY A 1 99 ? -0.962 -2.180 -5.879 1.00 91.31 99 GLY A CA 1
ATOM 760 C C . GLY A 1 99 ? 0.100 -3.255 -6.139 1.00 91.31 99 GLY A C 1
ATOM 761 O O . GLY A 1 99 ? 0.404 -4.069 -5.277 1.00 91.31 99 GLY A O 1
ATOM 762 N N . GLY A 1 100 ? 0.703 -3.247 -7.328 1.00 90.25 100 GLY A N 1
ATOM 763 C CA . GLY A 1 100 ? 1.729 -4.233 -7.709 1.00 90.25 100 GLY A CA 1
ATOM 764 C C . GLY A 1 100 ? 1.271 -5.232 -8.771 1.00 90.25 100 GLY A C 1
ATOM 765 O O . GLY A 1 100 ? 1.808 -6.332 -8.866 1.00 90.25 100 GLY A O 1
ATOM 766 N N . GLY A 1 101 ? 0.246 -4.875 -9.553 1.00 90.75 101 GLY A N 1
ATOM 767 C CA . GLY A 1 101 ? -0.149 -5.627 -10.748 1.00 90.75 101 GLY A CA 1
ATOM 768 C C . GLY A 1 101 ? -0.578 -7.071 -10.483 1.00 90.75 101 GLY A C 1
ATOM 769 O O . GLY A 1 101 ? -0.485 -7.895 -11.384 1.00 90.75 101 GLY A O 1
ATOM 770 N N . TYR A 1 102 ? -1.023 -7.379 -9.259 1.00 90.75 102 TYR A N 1
ATOM 771 C CA . TYR A 1 102 ? -1.356 -8.732 -8.788 1.00 90.75 102 TYR A CA 1
ATOM 772 C C . TYR A 1 102 ? -0.175 -9.722 -8.753 1.00 90.75 102 TYR A C 1
ATOM 774 O O . TYR A 1 102 ? -0.384 -10.918 -8.556 1.00 90.75 102 TYR A O 1
ATOM 782 N N . THR A 1 103 ? 1.064 -9.252 -8.913 1.00 89.44 103 THR A N 1
ATOM 783 C CA . THR A 1 103 ? 2.269 -10.099 -8.984 1.00 89.44 103 THR A CA 1
ATOM 784 C C . THR A 1 103 ? 3.291 -9.768 -7.901 1.00 89.44 103 THR A C 1
ATOM 786 O O . THR A 1 103 ? 3.937 -10.677 -7.367 1.00 89.44 103 THR A O 1
ATOM 789 N N . VAL A 1 104 ? 3.401 -8.495 -7.519 1.00 90.69 104 VAL A N 1
ATOM 790 C CA . VAL A 1 104 ? 4.257 -7.991 -6.436 1.00 90.69 104 VAL A CA 1
ATOM 791 C C . VAL A 1 104 ? 3.423 -7.261 -5.381 1.00 90.69 104 VAL A C 1
ATOM 793 O O . VAL A 1 104 ? 2.207 -7.133 -5.523 1.00 90.69 104 VAL A O 1
ATOM 796 N N . GLY A 1 105 ? 4.063 -6.819 -4.300 1.00 90.19 105 GLY A N 1
ATOM 797 C CA . GLY A 1 105 ? 3.380 -6.165 -3.191 1.00 90.19 105 GLY A CA 1
ATOM 798 C C . GLY A 1 105 ? 3.179 -7.077 -1.982 1.00 90.19 105 GLY A C 1
ATOM 799 O O . GLY A 1 105 ? 2.905 -8.277 -2.111 1.00 90.19 105 GLY A O 1
ATOM 800 N N . THR A 1 106 ? 3.311 -6.485 -0.798 1.00 90.62 106 THR A N 1
ATOM 801 C CA . THR A 1 106 ? 2.967 -7.093 0.492 1.00 90.62 106 THR A CA 1
ATOM 802 C C . THR A 1 106 ? 2.376 -6.043 1.432 1.00 90.62 106 THR A C 1
ATOM 804 O O . THR A 1 106 ? 2.625 -4.850 1.277 1.00 90.62 106 THR A O 1
ATOM 807 N N . VAL A 1 107 ? 1.635 -6.470 2.458 1.00 91.00 107 VAL A N 1
ATOM 808 C CA . VAL A 1 107 ? 1.079 -5.555 3.476 1.00 91.00 107 VAL A CA 1
ATOM 809 C C . VAL A 1 107 ? 2.168 -4.709 4.154 1.00 91.00 107 VAL A C 1
ATOM 811 O O . VAL A 1 107 ? 1.930 -3.560 4.519 1.00 91.00 107 VAL A O 1
ATOM 814 N N . ASP A 1 108 ? 3.379 -5.250 4.278 1.00 88.75 108 ASP A N 1
ATOM 815 C CA . ASP A 1 108 ? 4.534 -4.560 4.852 1.00 88.75 108 ASP A CA 1
ATOM 816 C C . ASP A 1 108 ? 4.974 -3.335 4.045 1.00 88.75 108 ASP A C 1
ATOM 818 O O . ASP A 1 108 ? 5.449 -2.361 4.620 1.00 88.75 108 ASP A O 1
ATOM 822 N N . GLU A 1 109 ? 4.810 -3.366 2.727 1.00 90.00 109 GLU A N 1
ATOM 823 C CA . GLU A 1 109 ? 5.279 -2.300 1.836 1.00 90.00 109 GLU A CA 1
ATOM 824 C C . GLU A 1 109 ? 4.339 -1.090 1.816 1.00 90.00 109 GLU A C 1
ATOM 826 O O . GLU A 1 109 ? 4.759 0.038 1.573 1.00 90.00 109 GLU A O 1
ATOM 831 N N . PHE A 1 110 ? 3.058 -1.312 2.112 1.00 90.06 110 PHE A N 1
ATOM 832 C CA . PHE A 1 110 ? 2.023 -0.277 2.052 1.00 90.06 110 PHE A CA 1
ATOM 833 C C . PHE A 1 110 ? 1.572 0.205 3.431 1.00 90.06 110 PHE A C 1
ATOM 835 O O . PHE A 1 110 ? 0.856 1.205 3.531 1.00 90.06 110 PHE A O 1
ATOM 842 N N . GLU A 1 111 ? 2.014 -0.458 4.506 1.00 88.81 111 GLU A N 1
ATOM 843 C CA . GLU A 1 111 ? 1.623 -0.103 5.869 1.00 88.81 111 GLU A CA 1
ATOM 844 C C . GLU A 1 111 ? 1.931 1.366 6.180 1.00 88.81 111 GLU A C 1
ATOM 846 O O . GLU A 1 111 ? 1.112 2.028 6.799 1.00 88.81 111 GLU A O 1
ATOM 851 N N . ASN A 1 112 ? 3.054 1.916 5.712 1.00 86.38 112 ASN A N 1
ATOM 852 C CA . ASN A 1 112 ? 3.432 3.302 6.007 1.00 86.38 112 ASN A CA 1
ATOM 853 C C . ASN A 1 112 ? 2.423 4.338 5.534 1.00 86.38 112 ASN A C 1
ATOM 855 O O . ASN A 1 112 ? 1.977 5.184 6.305 1.00 86.38 112 ASN A O 1
ATOM 859 N N . GLY A 1 113 ? 2.067 4.256 4.250 1.00 88.12 113 GLY A N 1
ATOM 860 C CA . GLY A 1 113 ? 1.095 5.162 3.658 1.00 88.12 113 GLY A CA 1
ATOM 861 C C . GLY A 1 113 ? -0.238 5.023 4.377 1.00 88.12 113 GLY A C 1
ATOM 862 O O . GLY A 1 113 ? -0.877 6.018 4.704 1.00 88.12 113 GLY A O 1
ATOM 863 N N . LEU A 1 114 ? -0.616 3.792 4.724 1.00 92.00 114 LEU A N 1
ATOM 864 C CA . LEU A 1 114 ? -1.862 3.544 5.434 1.00 92.00 114 LEU A CA 1
ATOM 865 C C . LEU A 1 114 ? -1.848 3.940 6.906 1.00 92.00 114 LEU A C 1
ATOM 867 O O . LEU A 1 114 ? -2.917 4.214 7.442 1.00 92.00 114 LEU A O 1
ATOM 871 N N . ARG A 1 115 ? -0.687 4.014 7.559 1.00 90.25 115 ARG A N 1
ATOM 872 C CA . ARG A 1 115 ? -0.569 4.608 8.896 1.00 90.25 115 ARG A CA 1
ATOM 873 C C . ARG A 1 115 ? -0.931 6.084 8.847 1.00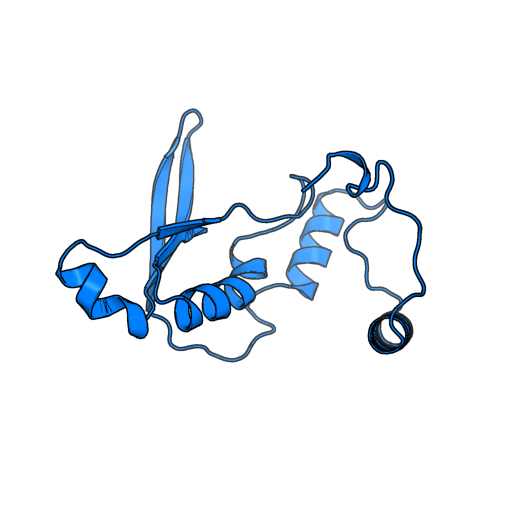 90.25 115 ARG A C 1
ATOM 875 O O . ARG A 1 115 ? -1.771 6.501 9.634 1.00 90.25 115 ARG A O 1
ATOM 882 N N . ILE A 1 116 ? -0.390 6.821 7.874 1.00 91.00 116 ILE A N 1
ATOM 883 C CA . ILE A 1 116 ? -0.731 8.233 7.648 1.00 91.00 116 ILE A CA 1
ATOM 884 C C . ILE A 1 116 ? -2.230 8.363 7.364 1.00 91.00 116 ILE A C 1
ATOM 886 O O . ILE A 1 116 ? -2.920 9.126 8.029 1.00 91.00 116 ILE A O 1
ATOM 890 N N . VAL A 1 117 ? -2.765 7.561 6.437 1.00 93.06 117 VAL A N 1
ATOM 891 C CA . VAL A 1 117 ? -4.202 7.589 6.122 1.00 93.06 117 VAL A CA 1
ATOM 892 C C . VAL A 1 117 ? -5.050 7.297 7.361 1.00 93.06 117 VAL A C 1
ATOM 894 O O . VAL A 1 117 ? -6.010 8.020 7.611 1.00 93.06 117 VAL A O 1
ATOM 897 N N . ALA A 1 118 ? -4.714 6.276 8.152 1.00 93.38 118 ALA A N 1
ATOM 898 C CA . ALA A 1 118 ? -5.459 5.919 9.358 1.00 93.38 118 ALA A CA 1
ATOM 899 C C . ALA A 1 118 ? -5.412 7.036 10.411 1.00 93.38 118 ALA A C 1
ATOM 901 O O . ALA A 1 118 ? -6.444 7.387 10.980 1.00 93.38 118 ALA A O 1
ATOM 902 N N . GLU A 1 119 ? -4.229 7.592 10.678 1.00 91.69 119 GLU A N 1
ATOM 903 C CA . GLU A 1 119 ? -4.040 8.650 11.673 1.00 91.69 119 GLU A CA 1
ATOM 904 C C . GLU A 1 119 ? -4.791 9.928 11.284 1.00 91.69 119 GLU A C 1
ATOM 906 O O . GLU A 1 119 ? -5.567 10.433 12.093 1.00 91.69 119 GLU A O 1
ATOM 911 N N . GLU A 1 120 ? -4.647 10.386 10.039 1.00 92.62 120 GLU A N 1
ATOM 912 C CA . GLU A 1 120 ? -5.264 11.629 9.558 1.00 92.62 120 GLU A CA 1
ATOM 913 C C . GLU A 1 120 ? -6.786 11.515 9.388 1.00 92.62 120 GLU A C 1
ATOM 915 O O . GLU A 1 120 ? -7.526 12.462 9.649 1.00 92.62 120 GLU A O 1
ATOM 920 N N . SER A 1 121 ? -7.288 10.350 8.971 1.00 93.44 121 SER A N 1
ATOM 921 C CA . SER A 1 121 ? -8.734 10.144 8.796 1.00 93.44 121 SER A CA 1
ATOM 922 C C . SER A 1 121 ? -9.455 9.737 10.084 1.00 93.44 121 SER A C 1
ATOM 924 O O . SER A 1 121 ? -10.680 9.851 10.174 1.00 93.44 121 SER A O 1
ATOM 926 N N . GLY A 1 122 ? -8.724 9.218 11.075 1.00 93.38 122 GLY A N 1
ATOM 927 C CA . GLY A 1 122 ? -9.300 8.619 12.275 1.00 93.38 122 GLY A CA 1
ATOM 928 C C . GLY A 1 122 ? -10.136 7.363 12.002 1.00 93.38 122 GLY A C 1
ATOM 929 O O . GLY A 1 122 ? -10.940 6.986 12.853 1.00 93.38 122 GLY A O 1
ATOM 930 N N . 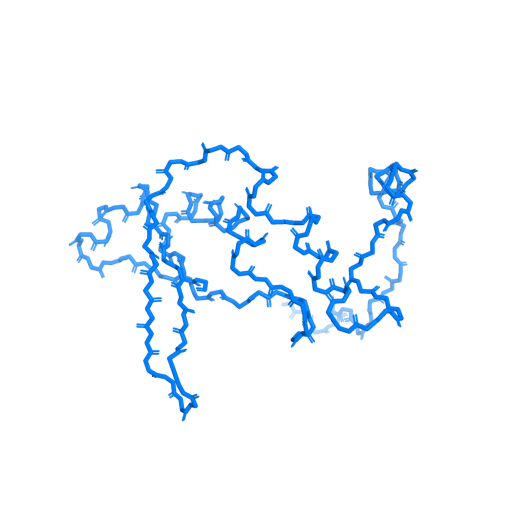VAL A 1 123 ? -9.989 6.712 10.842 1.00 94.69 123 VAL A N 1
ATOM 931 C CA . VAL A 1 123 ? -10.728 5.483 10.502 1.00 94.69 123 VAL A CA 1
ATOM 932 C C . VAL A 1 123 ? -9.851 4.248 10.635 1.00 94.69 123 VAL A C 1
ATOM 934 O O . VAL A 1 123 ? -8.635 4.286 10.465 1.00 94.69 123 VAL A O 1
ATOM 937 N N . GLN A 1 124 ? -10.477 3.116 10.933 1.00 94.62 124 GLN A N 1
ATOM 938 C CA . GLN A 1 124 ? -9.764 1.848 10.984 1.00 94.62 124 GLN A CA 1
ATOM 939 C C . GLN A 1 124 ? -9.365 1.418 9.564 1.00 94.62 124 GLN A C 1
ATOM 941 O O . GLN A 1 124 ? -10.222 1.370 8.686 1.00 94.62 124 GLN A O 1
ATOM 946 N N . CYS A 1 125 ? -8.097 1.078 9.332 1.00 95.75 125 CYS A N 1
ATOM 947 C CA . CYS A 1 125 ? -7.628 0.607 8.022 1.00 95.75 125 CYS A CA 1
ATOM 948 C C . CYS A 1 125 ? -7.327 -0.893 8.069 1.00 95.75 125 CYS A C 1
ATOM 950 O O . CYS A 1 125 ? -6.607 -1.346 8.958 1.00 95.75 125 CYS A O 1
ATOM 952 N N . MET A 1 126 ? -7.857 -1.646 7.108 1.00 95.88 126 MET A N 1
ATOM 953 C CA . MET A 1 126 ? -7.622 -3.076 6.913 1.00 95.88 126 MET A CA 1
ATOM 954 C C . MET A 1 126 ? -6.861 -3.272 5.603 1.00 95.88 126 MET A C 1
ATOM 956 O O . MET A 1 126 ? -7.336 -2.826 4.560 1.00 95.88 126 MET A O 1
ATOM 960 N N . LEU A 1 127 ? -5.695 -3.910 5.678 1.00 91.50 127 LEU A N 1
ATOM 961 C CA . LEU A 1 127 ? -4.824 -4.251 4.549 1.00 91.50 127 LEU A CA 1
ATOM 962 C C . LEU A 1 127 ? -4.753 -5.761 4.356 1.00 91.50 127 LEU A C 1
ATOM 964 O O . LEU A 1 127 ? -4.777 -6.463 5.397 1.00 91.50 127 LEU A O 1
#

InterPro domains:
  IPR029058 Alpha/Beta hydrolase fold [G3DSA:3.40.50.1820] (2-127)
  IPR029058 Alpha/Beta hydrolase fold [SSF53474] (54-125)

Organism: NCBI:txid215461

Secondary structure (DSSP, 8-state):
--GGGS-SS----PPPHHHHHHHHH-TT--SS-SS-HHHHHHHHHHHHSGGGS-----EEEEEEEEETTEEEEEEEEE-GGGHHHHHHT---EEE----STTTS--HHHHHHHHHHHHHHH--EEE-

Sequence (127 aa):
MSSSDLPTVGSRSTLDPGIEAFFSKNPDLHLGGEGCFTAERSHHTRVFGFHALPTSQIQRQITAFRGPHGTIPIRVLYPKPGEEKRKSGDAGGLIYFHGGGYTVGTVDEFENGLRIVAEESGVQCML